Protein AF-A0A975GN47-F1 (afdb_monomer)

Structure (mmCIF, N/CA/C/O backbone):
data_AF-A0A975GN47-F1
#
_entry.id   AF-A0A975GN47-F1
#
loop_
_atom_site.group_PDB
_atom_site.id
_atom_site.type_symbol
_atom_site.label_atom_id
_atom_site.label_alt_id
_atom_site.label_comp_id
_atom_site.label_asym_id
_atom_site.label_entity_id
_atom_site.label_seq_id
_atom_site.pdbx_PDB_ins_code
_atom_site.Cartn_x
_atom_site.Cartn_y
_atom_site.Cartn_z
_atom_site.occupancy
_atom_site.B_iso_or_equiv
_atom_site.auth_seq_id
_atom_site.auth_comp_id
_atom_site.auth_asym_id
_atom_site.auth_atom_id
_atom_site.pdbx_PDB_model_num
ATOM 1 N N . MET A 1 1 ? 16.944 1.133 -5.930 1.00 72.88 1 MET A N 1
ATOM 2 C CA . MET A 1 1 ? 16.009 2.139 -5.369 1.00 72.88 1 MET A CA 1
ATOM 3 C C . MET A 1 1 ? 14.744 2.348 -6.210 1.00 72.88 1 MET A C 1
ATOM 5 O O . MET A 1 1 ? 13.732 2.701 -5.628 1.00 72.88 1 MET A O 1
ATOM 9 N N . ILE A 1 2 ? 14.737 2.047 -7.520 1.00 83.38 2 ILE A N 1
ATOM 10 C CA . ILE A 1 2 ? 13.532 2.136 -8.377 1.00 83.38 2 ILE A CA 1
ATOM 11 C C . ILE A 1 2 ? 12.349 1.295 -7.859 1.00 83.38 2 ILE A C 1
ATOM 13 O O . ILE A 1 2 ? 11.234 1.800 -7.784 1.00 83.38 2 ILE A O 1
ATOM 17 N N . ALA A 1 3 ? 12.586 0.040 -7.461 1.00 79.88 3 ALA A N 1
ATOM 18 C CA . ALA A 1 3 ? 11.515 -0.858 -7.016 1.00 79.88 3 ALA A CA 1
ATOM 19 C C . ALA A 1 3 ? 10.773 -0.334 -5.773 1.00 79.88 3 ALA A C 1
ATOM 21 O O . ALA A 1 3 ? 9.552 -0.415 -5.702 1.00 79.88 3 ALA A O 1
ATOM 22 N N . ALA A 1 4 ? 11.502 0.266 -4.827 1.00 83.38 4 ALA A N 1
ATOM 23 C CA . ALA A 1 4 ? 10.909 0.864 -3.634 1.00 83.38 4 ALA A CA 1
ATOM 24 C C . ALA A 1 4 ? 10.045 2.090 -3.978 1.00 83.38 4 ALA A C 1
ATOM 26 O O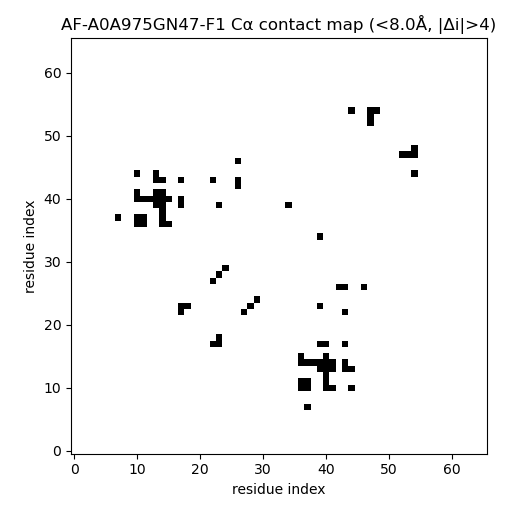 . ALA A 1 4 ? 8.958 2.245 -3.428 1.00 83.38 4 ALA A O 1
ATOM 27 N N . CYS A 1 5 ? 10.483 2.925 -4.928 1.00 86.75 5 CYS A N 1
ATOM 28 C CA . CYS A 1 5 ? 9.690 4.061 -5.405 1.00 86.75 5 CYS A CA 1
ATOM 29 C C . CYS A 1 5 ? 8.402 3.604 -6.102 1.00 86.75 5 CYS A C 1
ATOM 31 O O . CYS A 1 5 ? 7.336 4.170 -5.868 1.00 86.75 5 CYS A O 1
ATOM 33 N N . LEU A 1 6 ? 8.491 2.560 -6.928 1.00 83.94 6 LEU A N 1
ATOM 34 C CA . LEU A 1 6 ? 7.338 1.989 -7.621 1.00 83.94 6 LEU 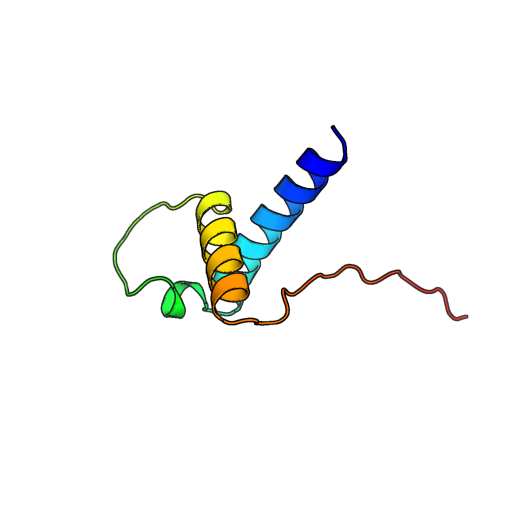A CA 1
ATOM 35 C C . LEU A 1 6 ? 6.331 1.400 -6.624 1.00 83.94 6 LEU A C 1
ATOM 37 O O . LEU A 1 6 ? 5.138 1.679 -6.714 1.00 83.94 6 LEU A O 1
ATOM 41 N N . ALA A 1 7 ? 6.823 0.651 -5.633 1.00 84.50 7 ALA A N 1
ATOM 42 C CA . ALA A 1 7 ? 6.001 0.109 -4.559 1.00 84.50 7 ALA A CA 1
ATOM 43 C C . ALA A 1 7 ? 5.314 1.224 -3.757 1.00 84.50 7 ALA A C 1
ATOM 45 O O . ALA A 1 7 ? 4.130 1.117 -3.462 1.00 84.50 7 ALA A O 1
ATOM 46 N N . TYR A 1 8 ? 6.014 2.323 -3.460 1.00 84.69 8 TYR A N 1
ATOM 47 C CA . TYR A 1 8 ? 5.426 3.466 -2.763 1.00 84.69 8 TYR A CA 1
ATOM 48 C C . TYR A 1 8 ? 4.252 4.078 -3.542 1.00 84.69 8 TYR A C 1
ATOM 50 O O . TYR A 1 8 ? 3.167 4.249 -2.989 1.00 84.69 8 TYR A O 1
ATOM 58 N N . ILE A 1 9 ? 4.441 4.353 -4.838 1.00 85.06 9 ILE A N 1
ATOM 59 C CA . ILE A 1 9 ? 3.384 4.903 -5.704 1.00 85.06 9 ILE A CA 1
ATOM 60 C C . ILE A 1 9 ? 2.204 3.928 -5.795 1.00 85.06 9 ILE A C 1
ATOM 62 O O . ILE A 1 9 ? 1.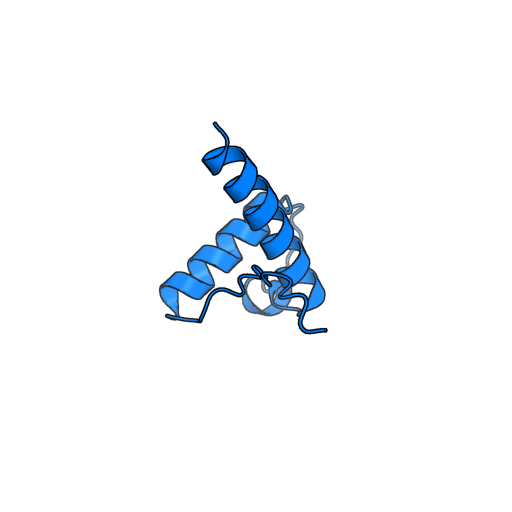048 4.343 -5.721 1.00 85.06 9 ILE A O 1
ATOM 66 N N . TRP A 1 10 ? 2.486 2.630 -5.903 1.00 84.38 10 TRP A N 1
ATOM 67 C CA . TRP A 1 10 ? 1.460 1.598 -5.985 1.00 84.38 10 TRP A CA 1
ATOM 68 C C . TRP A 1 10 ? 0.643 1.466 -4.694 1.00 84.38 10 TRP A C 1
ATOM 70 O O . TRP A 1 10 ? -0.582 1.381 -4.752 1.00 84.38 10 TRP A O 1
ATOM 80 N N . ILE A 1 11 ? 1.286 1.538 -3.527 1.00 84.62 11 ILE A N 1
ATOM 81 C CA . ILE A 1 11 ? 0.594 1.518 -2.232 1.00 84.62 11 ILE A CA 1
ATOM 82 C C . ILE A 1 11 ? -0.307 2.754 -2.083 1.00 84.62 11 ILE A C 1
ATOM 84 O O . ILE A 1 11 ? -1.443 2.634 -1.624 1.00 84.62 11 ILE A O 1
ATOM 88 N N . VAL A 1 12 ? 0.149 3.935 -2.519 1.00 84.69 12 VAL A N 1
ATOM 89 C CA . VAL A 1 12 ? -0.681 5.153 -2.519 1.00 84.69 12 VAL A CA 1
ATOM 90 C C . VAL A 1 12 ? -1.879 5.008 -3.466 1.00 84.69 12 VAL A C 1
ATOM 92 O O . VAL A 1 12 ? -3.002 5.338 -3.082 1.00 84.69 12 VAL A O 1
ATOM 95 N N . PHE A 1 13 ? -1.671 4.462 -4.668 1.00 84.25 13 PHE A N 1
ATOM 96 C CA . PHE A 1 13 ? -2.746 4.162 -5.617 1.00 84.25 13 PHE A CA 1
ATOM 97 C C . PHE A 1 13 ? -3.789 3.211 -5.012 1.00 84.25 13 PHE A C 1
ATOM 99 O O . PHE A 1 13 ? -4.982 3.517 -5.046 1.00 84.25 13 PHE A O 1
ATOM 106 N N . LEU A 1 14 ? -3.352 2.115 -4.384 1.00 82.56 14 LEU A N 1
ATOM 107 C CA . LEU A 1 14 ? -4.227 1.166 -3.690 1.00 82.56 14 LEU A CA 1
ATOM 108 C C . LEU A 1 14 ? -5.033 1.842 -2.578 1.00 82.56 14 LEU A C 1
ATOM 110 O O . LEU A 1 14 ? -6.238 1.627 -2.493 1.00 82.56 14 LEU A O 1
ATOM 114 N N . GLY A 1 15 ? -4.414 2.717 -1.781 1.00 83.94 15 GLY A N 1
ATOM 115 C CA . GLY A 1 15 ? -5.123 3.509 -0.772 1.00 83.94 15 GLY A CA 1
ATOM 116 C C . GLY A 1 15 ? -6.233 4.375 -1.377 1.00 83.94 15 GLY A C 1
ATOM 117 O O . GLY A 1 15 ? -7.360 4.369 -0.885 1.00 83.94 15 GLY A O 1
ATOM 118 N N . THR A 1 16 ? -5.963 5.070 -2.489 1.00 82.00 16 THR A N 1
ATOM 119 C CA . THR A 1 16 ? -6.993 5.870 -3.180 1.00 82.00 16 THR A CA 1
ATOM 120 C C . THR A 1 16 ? -8.085 5.023 -3.831 1.00 82.00 16 THR A C 1
ATOM 122 O O . THR A 1 16 ? -9.249 5.429 -3.841 1.00 82.00 16 THR A O 1
ATOM 125 N N . LEU A 1 17 ? -7.737 3.840 -4.346 1.00 81.00 17 LEU A N 1
ATOM 126 C CA . LEU A 1 17 ? -8.690 2.892 -4.912 1.00 81.00 17 LEU A CA 1
ATOM 127 C C . LEU A 1 17 ? -9.615 2.348 -3.821 1.00 81.00 17 LEU A C 1
ATOM 129 O O . LEU A 1 17 ? -10.820 2.272 -4.046 1.00 81.00 17 LEU A O 1
ATOM 133 N N . ALA A 1 18 ? -9.070 2.062 -2.633 1.00 79.06 18 ALA A N 1
ATOM 134 C CA . ALA A 1 18 ? -9.841 1.613 -1.479 1.00 79.06 18 ALA A CA 1
ATOM 135 C C . ALA A 1 18 ? -10.946 2.619 -1.122 1.00 79.06 18 ALA A C 1
ATOM 137 O O . ALA A 1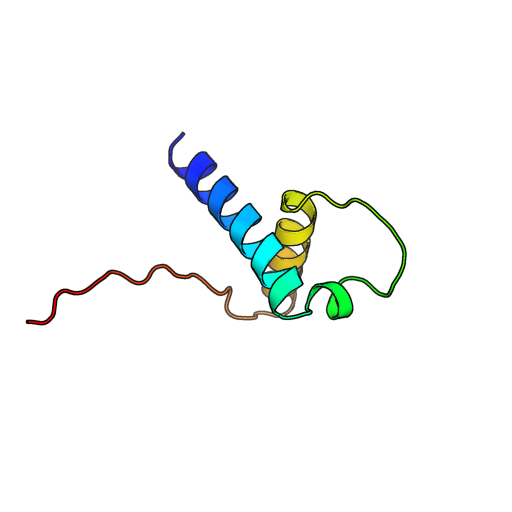 18 ? -12.091 2.226 -0.921 1.00 79.06 18 ALA A O 1
ATOM 138 N N . ILE A 1 19 ? -10.610 3.915 -1.118 1.00 78.81 19 ILE A N 1
ATOM 139 C CA . ILE A 1 19 ? -11.556 5.009 -0.849 1.00 78.81 19 ILE A CA 1
ATOM 140 C C . ILE A 1 19 ? -12.566 5.158 -1.994 1.00 78.81 19 ILE A C 1
ATOM 142 O O . ILE A 1 19 ? -13.764 5.271 -1.753 1.00 78.81 19 ILE A O 1
ATOM 146 N N . ARG A 1 20 ? -12.111 5.153 -3.257 1.00 76.88 20 ARG A N 1
ATOM 147 C CA . ARG A 1 20 ? -13.002 5.335 -4.419 1.00 76.88 20 ARG A CA 1
ATOM 148 C C . ARG A 1 20 ? -14.010 4.203 -4.590 1.00 76.88 20 ARG A C 1
ATOM 150 O O . ARG A 1 20 ? -15.144 4.468 -4.971 1.00 76.88 20 ARG A O 1
ATOM 157 N N . GLN A 1 21 ? -13.594 2.962 -4.364 1.00 75.94 21 GLN A N 1
ATOM 158 C CA . GLN A 1 21 ? -14.450 1.785 -4.520 1.00 75.94 21 GLN A CA 1
ATOM 159 C C . GLN A 1 21 ? -15.244 1.444 -3.248 1.00 75.94 21 GLN A C 1
ATOM 161 O O . GLN A 1 21 ? -16.068 0.535 -3.279 1.00 75.94 21 GLN A O 1
ATOM 166 N N . GLY A 1 22 ? -15.039 2.166 -2.143 1.00 70.56 22 GLY A N 1
ATOM 167 C CA . GLY A 1 22 ? -15.764 1.918 -0.897 1.00 70.56 22 GLY A CA 1
ATOM 168 C C . GLY A 1 22 ? -15.248 0.713 -0.101 1.00 70.56 22 GLY A C 1
ATOM 169 O O . GLY A 1 22 ? -15.936 0.243 0.806 1.00 70.56 22 GLY A O 1
ATOM 170 N N . TRP A 1 23 ? -14.059 0.188 -0.429 1.00 68.62 23 TRP A N 1
ATOM 171 C CA . TRP A 1 23 ? -13.413 -0.879 0.349 1.00 68.62 23 TRP A CA 1
ATOM 172 C C . TRP A 1 23 ? -12.977 -0.396 1.727 1.00 68.62 23 TRP A C 1
ATOM 174 O O . TRP A 1 23 ? -12.814 -1.220 2.623 1.00 68.62 23 TRP A O 1
ATOM 184 N N . ASP A 1 24 ? -12.844 0.918 1.931 1.00 63.81 24 ASP A N 1
ATOM 185 C CA . ASP A 1 24 ? -12.716 1.504 3.265 1.00 63.81 24 ASP A CA 1
ATOM 186 C C . ASP A 1 24 ? -13.838 1.016 4.191 1.00 63.81 24 ASP A C 1
ATOM 188 O O . ASP A 1 24 ? -13.564 0.700 5.338 1.00 63.81 24 ASP A O 1
ATOM 192 N N . LYS A 1 25 ? -15.063 0.824 3.688 1.00 61.78 25 LYS A N 1
ATOM 193 C CA . LYS A 1 25 ? -16.192 0.303 4.477 1.00 61.78 25 LYS A CA 1
ATOM 194 C C . LYS A 1 25 ? -16.135 -1.205 4.715 1.00 61.78 25 LYS A C 1
ATOM 196 O O . LYS A 1 25 ? -16.696 -1.687 5.696 1.00 61.78 25 LYS A O 1
ATOM 201 N N . ILE A 1 26 ? -15.493 -1.945 3.812 1.00 63.59 26 ILE A N 1
ATOM 202 C CA . ILE A 1 26 ? -15.329 -3.406 3.897 1.00 63.59 26 ILE A CA 1
ATOM 203 C C . ILE A 1 26 ? -14.198 -3.749 4.879 1.00 63.59 26 ILE A C 1
ATOM 205 O O . ILE A 1 26 ? -14.312 -4.685 5.663 1.00 63.59 26 ILE A O 1
ATOM 209 N N . ILE A 1 27 ? -13.128 -2.951 4.875 1.00 62.34 27 ILE A N 1
ATOM 210 C CA . ILE A 1 27 ? -11.915 -3.151 5.684 1.00 62.34 27 ILE A CA 1
ATOM 211 C C . ILE A 1 27 ? -11.983 -2.364 7.006 1.00 62.34 27 ILE A C 1
ATOM 213 O O . ILE A 1 27 ? -11.296 -2.688 7.980 1.00 62.34 27 ILE A O 1
ATOM 217 N N . HIS A 1 28 ? -12.812 -1.321 7.070 1.00 56.16 28 HIS A N 1
ATOM 218 C CA . HIS A 1 28 ? -12.986 -0.453 8.229 1.00 56.16 28 HIS A CA 1
ATOM 219 C C . HIS A 1 28 ? -14.469 -0.184 8.503 1.00 56.16 28 HIS A C 1
ATOM 221 O O . HIS A 1 28 ? -15.139 0.630 7.870 1.00 56.16 28 HIS A O 1
ATOM 227 N N . ARG A 1 29 ? -14.988 -0.862 9.528 1.00 48.97 29 ARG A N 1
ATOM 228 C CA . ARG A 1 29 ? -16.277 -0.531 10.129 1.00 48.97 29 ARG A CA 1
ATOM 229 C C . ARG A 1 29 ? -16.095 0.782 10.889 1.00 48.97 29 ARG A C 1
ATOM 231 O O . ARG A 1 29 ? -15.478 0.773 11.943 1.00 48.97 29 ARG A O 1
ATOM 238 N N . THR A 1 30 ? -16.574 1.877 10.302 1.00 53.50 30 THR A N 1
ATOM 239 C CA . THR A 1 30 ? -16.921 3.158 10.942 1.00 53.50 30 THR A CA 1
ATOM 240 C C . THR A 1 30 ? -16.315 3.363 12.333 1.00 53.50 30 THR A C 1
ATOM 242 O O . THR A 1 30 ? -17.003 3.186 13.330 1.00 53.50 30 THR A O 1
ATOM 245 N N . ASP A 1 31 ? -15.051 3.765 12.404 1.00 44.72 31 ASP A N 1
ATOM 246 C CA . ASP A 1 31 ? -14.577 4.560 13.530 1.00 44.72 31 ASP A CA 1
ATOM 247 C C . ASP A 1 31 ? -13.361 5.369 13.089 1.00 44.72 31 ASP A C 1
ATOM 249 O O . ASP A 1 31 ? -12.529 4.912 12.303 1.00 44.72 31 ASP A O 1
ATOM 253 N N . ARG A 1 32 ? -13.337 6.633 13.498 1.00 52.94 32 ARG A N 1
ATOM 254 C CA . ARG A 1 32 ? -12.382 7.638 13.033 1.00 52.94 32 ARG A CA 1
ATOM 255 C C . ARG A 1 32 ? -10.938 7.164 13.208 1.00 52.94 32 ARG A C 1
ATOM 257 O O . ARG A 1 32 ? -10.515 6.868 14.319 1.00 52.94 32 ARG A O 1
ATOM 264 N N . CYS A 1 33 ? -10.146 7.227 12.145 1.00 51.12 33 CYS A N 1
ATOM 265 C CA . CYS A 1 33 ? -8.697 7.315 12.274 1.00 51.12 33 CYS A CA 1
ATOM 266 C C . CYS A 1 33 ? -8.108 7.875 10.987 1.00 51.12 33 CYS A C 1
ATOM 268 O O . CYS A 1 33 ? -8.377 7.343 9.910 1.00 51.12 33 CYS A O 1
ATOM 270 N N . ASP A 1 34 ? -7.293 8.919 11.111 1.00 55.16 34 ASP A N 1
ATOM 271 C CA . ASP A 1 34 ? -6.420 9.475 10.075 1.00 55.16 34 ASP A CA 1
ATOM 272 C C . ASP A 1 34 ? -5.350 8.447 9.651 1.00 55.16 34 ASP A C 1
ATOM 274 O O . ASP A 1 34 ? -4.147 8.649 9.811 1.00 55.16 34 ASP A O 1
ATOM 278 N N . LEU A 1 35 ? -5.778 7.286 9.151 1.00 57.38 35 LEU A N 1
ATOM 279 C CA . LEU A 1 35 ? -4.895 6.313 8.529 1.00 57.38 35 LEU A CA 1
ATOM 280 C C . LEU A 1 35 ? -4.334 6.977 7.283 1.00 57.38 35 LEU A C 1
ATOM 282 O O . LEU A 1 35 ? -5.077 7.377 6.383 1.00 57.38 35 LEU A O 1
ATOM 286 N N . SER A 1 36 ? -3.008 7.092 7.228 1.00 73.00 36 SER A N 1
ATOM 287 C CA . SER A 1 36 ? -2.375 7.595 6.020 1.00 73.00 36 SER A CA 1
ATOM 288 C C . SER A 1 36 ? -2.792 6.706 4.846 1.00 73.00 36 SER A C 1
A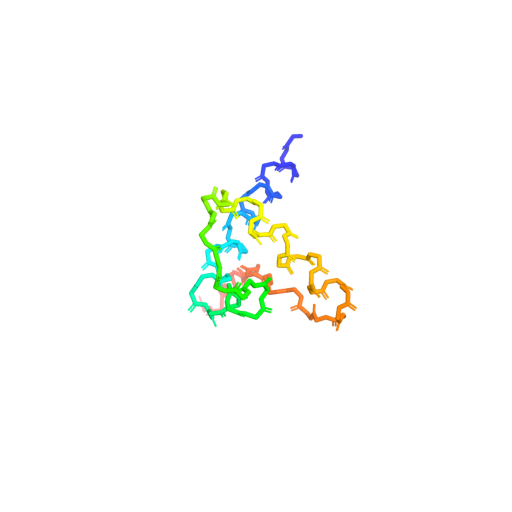TOM 290 O O . SER A 1 36 ? -2.961 5.490 4.993 1.00 73.00 36 SER A O 1
ATOM 292 N N . LEU A 1 37 ? -2.936 7.303 3.660 1.00 73.69 37 LEU A N 1
ATOM 293 C CA . LEU A 1 37 ? -3.218 6.578 2.413 1.00 73.69 37 LEU A CA 1
ATOM 294 C C . LEU A 1 37 ? -2.311 5.350 2.238 1.00 73.69 37 LEU A C 1
ATOM 296 O O . LEU A 1 37 ? -2.736 4.336 1.691 1.00 73.69 37 LEU A O 1
ATOM 300 N N . PHE A 1 38 ? -1.088 5.423 2.767 1.00 80.06 38 PHE A N 1
ATOM 301 C CA . PHE A 1 38 ? -0.136 4.326 2.777 1.00 80.06 38 PHE A CA 1
ATOM 302 C C . PHE A 1 38 ? -0.596 3.132 3.630 1.00 80.06 38 PHE A C 1
ATOM 304 O O . PHE A 1 38 ? -0.589 1.995 3.165 1.00 80.06 38 PHE A O 1
ATOM 311 N N . GLN A 1 39 ? -1.034 3.375 4.868 1.00 80.50 39 GLN A N 1
ATOM 312 C CA . GLN A 1 39 ? -1.528 2.317 5.755 1.00 80.50 39 GLN A CA 1
ATOM 313 C C . GLN A 1 39 ? -2.832 1.703 5.239 1.00 80.50 39 GLN A C 1
ATOM 315 O O . GLN A 1 39 ? -3.030 0.494 5.361 1.00 80.50 39 GLN A O 1
ATOM 320 N N . LEU A 1 40 ? -3.705 2.516 4.637 1.00 81.56 40 LEU A N 1
ATOM 321 C CA . LEU A 1 40 ? -4.926 2.028 4.001 1.00 81.56 40 LEU A CA 1
ATOM 322 C C . LEU A 1 40 ? -4.612 1.125 2.798 1.00 81.56 40 LEU A C 1
ATOM 324 O O . LEU A 1 40 ? -5.157 0.027 2.704 1.00 81.56 40 LEU A O 1
ATOM 328 N N . GLY A 1 41 ? -3.690 1.546 1.927 1.00 83.50 41 GLY A N 1
ATOM 329 C CA . GLY A 1 41 ? -3.234 0.743 0.791 1.00 83.50 41 GLY A CA 1
ATOM 330 C C . GLY A 1 41 ? -2.587 -0.576 1.215 1.00 83.50 41 GLY A C 1
ATOM 331 O O . GLY A 1 41 ? -2.866 -1.610 0.616 1.00 83.50 41 GLY A O 1
ATOM 332 N N . LEU A 1 42 ? -1.793 -0.573 2.291 1.00 82.94 42 LEU A N 1
ATOM 333 C CA . LEU A 1 42 ? -1.175 -1.789 2.827 1.00 82.94 42 LEU A CA 1
ATOM 334 C C . LEU A 1 42 ? -2.213 -2.766 3.406 1.00 82.94 42 LEU A C 1
ATOM 336 O O . LEU A 1 42 ? -2.115 -3.970 3.185 1.00 82.94 42 LEU A O 1
ATOM 340 N N . LYS A 1 43 ? -3.231 -2.259 4.115 1.00 80.25 43 LYS A N 1
ATOM 341 C CA . LYS A 1 43 ? -4.341 -3.087 4.615 1.00 80.25 43 LYS A CA 1
ATOM 342 C C . LYS A 1 43 ? -5.158 -3.693 3.476 1.00 80.25 43 LYS A C 1
ATOM 344 O O . LYS A 1 43 ? -5.497 -4.869 3.552 1.00 80.25 43 LYS A O 1
ATOM 349 N N . LEU A 1 44 ? -5.440 -2.915 2.428 1.00 79.69 44 LEU A N 1
ATOM 350 C CA . LEU A 1 44 ? -6.108 -3.410 1.222 1.00 79.69 44 LEU A CA 1
ATOM 351 C C . LEU A 1 44 ? -5.276 -4.502 0.537 1.00 79.69 44 LEU A C 1
ATOM 353 O O . LEU A 1 44 ? -5.816 -5.540 0.171 1.00 79.69 44 LEU A 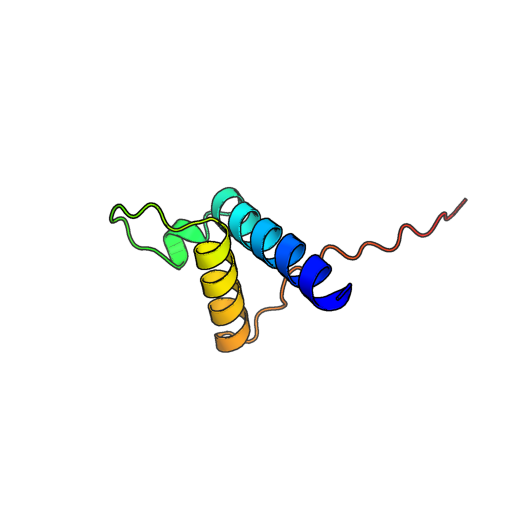O 1
ATOM 357 N N . LEU A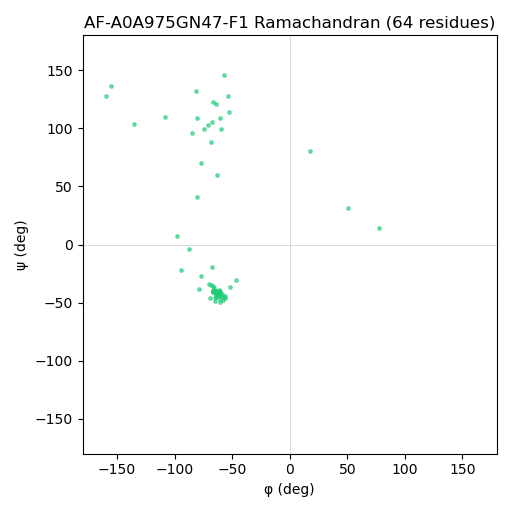 1 45 ? -3.962 -4.298 0.418 1.00 82.50 45 LEU A N 1
ATOM 358 C CA . LEU A 1 45 ? -3.052 -5.283 -0.163 1.00 82.50 45 LEU A CA 1
ATOM 359 C C . LEU A 1 45 ? -3.047 -6.597 0.628 1.00 82.50 45 LEU A C 1
ATOM 361 O O . LEU A 1 45 ? -3.175 -7.663 0.034 1.00 82.50 45 LEU A O 1
ATOM 365 N N . ASN A 1 46 ? -2.954 -6.520 1.959 1.00 82.19 46 ASN A N 1
ATOM 366 C CA . ASN A 1 46 ? -3.053 -7.701 2.816 1.00 82.19 46 ASN A CA 1
ATOM 367 C C . ASN A 1 46 ? -4.407 -8.395 2.649 1.00 82.19 46 ASN A C 1
ATOM 369 O O . ASN A 1 46 ? -4.445 -9.609 2.510 1.00 82.19 46 ASN A O 1
ATOM 373 N N . HIS A 1 47 ? -5.507 -7.639 2.593 1.00 80.31 47 HIS A N 1
ATOM 374 C CA . HIS A 1 47 ? -6.839 -8.206 2.394 1.00 80.31 47 HIS A CA 1
ATOM 375 C C . HIS A 1 47 ? -6.955 -8.969 1.065 1.00 80.31 47 HIS A C 1
ATOM 377 O O . HIS A 1 47 ? -7.481 -10.080 1.050 1.00 80.31 47 HIS A O 1
ATOM 383 N N . PHE A 1 48 ? -6.417 -8.418 -0.028 1.00 80.19 48 PHE A N 1
ATOM 384 C CA . PHE A 1 48 ? -6.368 -9.113 -1.315 1.00 80.19 48 PHE A CA 1
ATOM 385 C C . PHE A 1 48 ? -5.497 -10.367 -1.274 1.00 80.19 48 PHE A C 1
ATOM 387 O O . PHE A 1 48 ? -5.900 -11.387 -1.824 1.00 80.19 48 PHE A O 1
ATOM 394 N N . SER A 1 49 ? -4.354 -10.319 -0.585 1.00 79.88 49 SER A N 1
ATOM 395 C CA . SER A 1 49 ? -3.489 -11.491 -0.418 1.00 79.88 49 SER A CA 1
ATOM 396 C C . SER A 1 49 ? -4.142 -12.596 0.416 1.00 79.88 49 SER A C 1
ATOM 398 O O . SER A 1 49 ? -3.949 -13.765 0.108 1.00 79.88 49 SER A O 1
ATOM 400 N N . ASP A 1 50 ? -4.901 -12.245 1.457 1.00 81.25 50 ASP A N 1
ATOM 401 C CA . ASP A 1 50 ? -5.610 -13.207 2.315 1.00 81.25 50 ASP A CA 1
ATOM 402 C C . ASP A 1 50 ? -6.786 -13.876 1.586 1.00 81.25 50 ASP A C 1
ATOM 404 O O . ASP A 1 50 ? -7.098 -15.037 1.830 1.00 81.25 50 ASP A O 1
ATOM 408 N N . HIS A 1 51 ? -7.453 -13.142 0.691 1.00 78.88 51 HIS A N 1
ATOM 409 C CA . HIS A 1 51 ? -8.64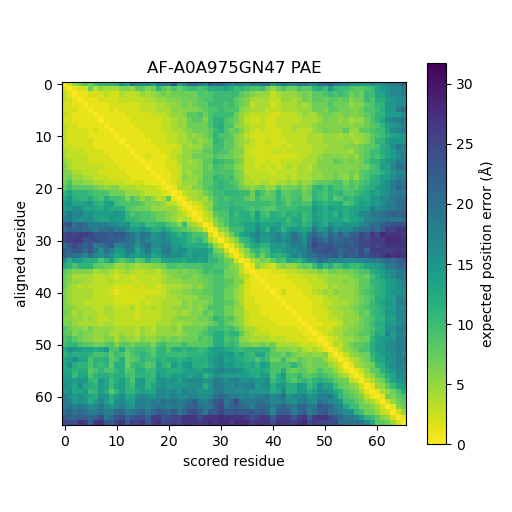8 -13.616 -0.018 1.00 78.88 51 HIS A CA 1
ATOM 410 C C . HIS A 1 51 ? -8.345 -14.153 -1.427 1.00 78.88 51 HIS A C 1
ATOM 412 O O . HIS A 1 51 ? -9.282 -14.432 -2.173 1.00 78.88 51 HIS A O 1
ATOM 418 N N . ASP A 1 52 ? -7.063 -14.272 -1.799 1.00 73.00 52 ASP A N 1
ATOM 419 C CA . ASP A 1 52 ? -6.598 -14.645 -3.148 1.00 73.00 52 ASP A CA 1
ATOM 420 C C . ASP A 1 52 ? -7.257 -13.796 -4.259 1.00 73.00 52 ASP A C 1
ATOM 422 O O . ASP A 1 52 ? -7.528 -14.238 -5.376 1.00 73.00 52 ASP A O 1
ATOM 426 N N . ILE A 1 53 ? -7.571 -12.537 -3.937 1.00 72.81 53 ILE A N 1
ATOM 427 C CA . ILE A 1 53 ? -8.214 -11.614 -4.868 1.00 72.81 53 ILE A CA 1
ATOM 428 C C . ILE A 1 53 ? -7.131 -11.036 -5.770 1.00 72.81 53 ILE A C 1
ATOM 430 O O . ILE A 1 53 ? -6.104 -10.540 -5.302 1.00 72.81 53 ILE A O 1
ATOM 434 N N . LEU A 1 54 ? -7.392 -11.049 -7.079 1.00 68.06 54 LEU A N 1
ATOM 435 C CA . LEU A 1 54 ? -6.528 -10.416 -8.069 1.00 68.06 54 LEU A CA 1
ATOM 436 C C . LEU A 1 54 ? -6.273 -8.960 -7.686 1.00 68.06 54 LEU A C 1
ATOM 438 O O . LEU A 1 54 ? -7.180 -8.124 -7.699 1.00 68.06 54 LEU A O 1
ATOM 442 N N . ILE A 1 55 ? -5.017 -8.662 -7.363 1.00 69.00 55 ILE A N 1
ATOM 443 C CA . ILE A 1 55 ? -4.619 -7.311 -7.006 1.00 69.00 55 ILE A CA 1
ATOM 444 C C . ILE A 1 55 ? -4.769 -6.453 -8.268 1.00 69.00 55 ILE A C 1
ATOM 446 O O . ILE A 1 55 ? -4.169 -6.774 -9.299 1.00 69.00 55 ILE A O 1
ATOM 450 N N . PRO A 1 56 ? -5.561 -5.369 -8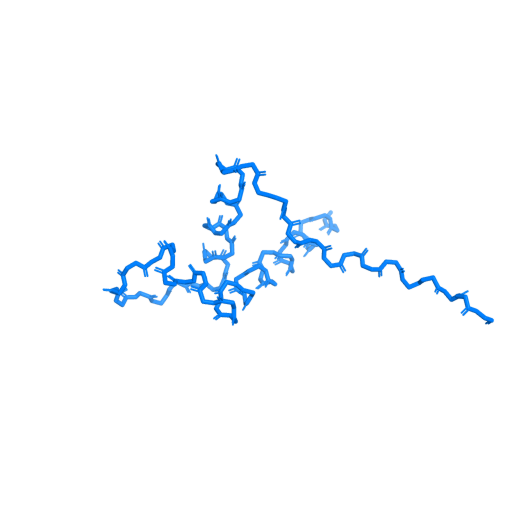.232 1.00 65.81 56 PRO A N 1
ATOM 451 C CA . PRO A 1 56 ? -5.739 -4.505 -9.383 1.00 65.81 56 PRO A CA 1
ATOM 452 C C . PRO A 1 56 ? -4.423 -3.784 -9.668 1.00 65.81 56 PRO A C 1
ATOM 454 O O . PRO A 1 56 ? -4.012 -2.857 -8.967 1.00 65.81 56 PRO A O 1
ATOM 457 N N . VAL A 1 57 ? -3.745 -4.232 -10.717 1.00 66.19 57 VAL A N 1
ATOM 458 C CA . VAL A 1 57 ? -2.519 -3.624 -11.209 1.00 66.19 57 VAL A CA 1
ATOM 459 C C . VAL A 1 57 ? -2.840 -2.932 -12.527 1.00 66.19 57 VAL A C 1
ATOM 461 O O . VAL A 1 57 ? -3.095 -3.576 -13.539 1.00 66.19 57 VAL A O 1
ATOM 464 N N . ALA A 1 58 ? -2.828 -1.600 -12.524 1.00 62.59 58 ALA A N 1
ATOM 465 C CA . ALA A 1 58 ? -3.054 -0.787 -13.718 1.00 62.59 58 ALA A CA 1
ATOM 466 C C . ALA A 1 58 ? -1.785 -0.663 -14.587 1.00 62.59 58 ALA A C 1
ATOM 468 O O . ALA A 1 58 ? -1.495 0.411 -15.108 1.00 62.59 58 ALA A O 1
ATOM 469 N N . PHE A 1 59 ? -1.012 -1.745 -14.758 1.00 60.59 59 PHE A N 1
ATOM 470 C CA . PHE A 1 59 ? 0.022 -1.795 -15.798 1.00 60.59 59 PHE A CA 1
ATOM 471 C C . PHE A 1 59 ? -0.658 -2.033 -17.145 1.00 60.59 59 PHE A C 1
ATOM 473 O O . PHE A 1 59 ? -0.565 -3.102 -17.741 1.00 60.59 59 PHE A O 1
ATOM 480 N N . GLN A 1 60 ? -1.375 -1.021 -17.626 1.00 60.56 60 GLN A N 1
ATOM 481 C CA . GLN A 1 60 ? -1.723 -0.963 -19.034 1.00 60.56 60 GLN A CA 1
ATOM 482 C C . GLN A 1 60 ? -0.447 -0.571 -19.775 1.00 60.56 60 GLN A C 1
ATOM 484 O O . GLN A 1 60 ? -0.056 0.595 -19.796 1.00 60.56 60 GLN A O 1
ATOM 489 N N . ILE A 1 61 ? 0.238 -1.564 -20.347 1.00 60.66 61 ILE A N 1
ATOM 490 C CA . ILE A 1 61 ? 1.165 -1.295 -21.442 1.00 60.66 61 ILE A CA 1
ATOM 491 C C . ILE A 1 61 ? 0.294 -0.683 -22.533 1.00 60.66 61 ILE A C 1
ATOM 493 O O . ILE A 1 61 ? -0.574 -1.356 -23.089 1.00 60.66 61 ILE A O 1
ATOM 497 N N . PHE A 1 62 ? 0.464 0.615 -22.768 1.00 61.81 62 PHE A N 1
ATOM 498 C CA . PHE A 1 62 ? -0.099 1.261 -23.939 1.00 61.81 62 PHE A CA 1
ATOM 499 C C . PHE A 1 62 ? 0.507 0.552 -25.150 1.00 61.81 62 PHE A C 1
ATOM 501 O O . PHE A 1 62 ? 1.667 0.779 -25.481 1.00 61.81 62 PHE A O 1
ATOM 508 N N . ASN A 1 63 ? -0.242 -0.373 -25.745 1.00 62.59 63 ASN A N 1
ATOM 509 C CA . ASN A 1 63 ? 0.072 -0.898 -27.060 1.00 62.59 63 ASN A CA 1
ATOM 510 C C . ASN A 1 63 ? -0.460 0.135 -28.055 1.00 62.59 63 ASN A C 1
ATOM 512 O O . ASN A 1 63 ? -1.682 0.253 -28.170 1.00 62.59 63 ASN A O 1
ATOM 516 N N . PRO A 1 64 ? 0.402 0.897 -28.753 1.00 66.50 64 PRO A N 1
ATOM 517 C CA . PRO A 1 64 ? -0.036 1.634 -29.921 1.00 66.50 64 PRO A CA 1
ATOM 518 C C . PRO A 1 64 ? -0.358 0.600 -31.002 1.00 66.50 64 PRO A C 1
ATOM 520 O O . PRO A 1 64 ? 0.505 0.186 -31.771 1.00 66.50 64 PRO A O 1
ATOM 523 N N . THR A 1 65 ? -1.590 0.108 -31.017 1.00 68.38 65 THR A N 1
ATOM 524 C CA . THR A 1 65 ? -2.182 -0.384 -32.254 1.00 68.38 65 THR A CA 1
ATOM 525 C C . THR A 1 65 ? -2.777 0.825 -32.946 1.00 68.38 65 THR A C 1
ATOM 527 O O . THR A 1 65 ? -3.854 1.258 -32.545 1.00 68.38 65 THR A O 1
ATOM 530 N N . GLU A 1 66 ? -2.004 1.395 -33.873 1.00 53.53 66 GLU A N 1
ATOM 531 C CA . GLU A 1 66 ? -2.387 1.886 -35.213 1.00 53.53 66 GLU A CA 1
ATOM 532 C C . GLU A 1 66 ? -1.217 2.641 -35.863 1.00 53.53 66 GLU A C 1
ATOM 534 O O . GLU A 1 66 ? -0.657 3.562 -35.225 1.00 53.53 66 GLU A O 1
#

Organism: NCBI:txid45655

Foldseek 3Di:
DVVVVVVQVQLLVQLVVCVVVVVCVVQDPDDDDPDDSNNSSVSSVVVCVVVVNPDDDPPPPPDPDD

Radius of gyration: 13.84 Å; Cα contacts (8 Å, |Δi|>4): 44; chains: 1; bounding box: 33×24×49 Å

Sequence (66 aa):
MIAACLAYIWIVFLGTLAIRQGWDKIIHRTDRCDLSLFQLGLKLLNHFSDHDILIPVAFQIFNPTE

Secondary structure (DSSP, 8-state):
-HHHHHHHHHHHHHHHHHHHHTHHHHH--S------HHHHHHHHHHHHHHTT--------------

Solvent-accessible surface area (backbone atoms only — not comparable to full-atom values): 4071 Å² total; per-residue (Å²): 113,67,67,61,54,51,49,51,55,49,29,39,49,42,16,53,47,29,59,74,72,48,43,47,59,76,80,40,78,88,70,95,68,92,64,50,48,52,58,46,8,49,51,51,50,52,50,27,65,75,66,74,43,83,73,90,70,86,79,72,76,83,72,85,84,127

pLDDT: mean 72.51, std 11.13, range [44.72, 86.75]

Mean predicted aligned error: 9.41 Å